Protein AF-A0A1S3M375-F1 (afdb_monomer_lite)

Sequence (146 aa):
MVLARRRTETWHHDRITEIKPTVPEVWKDIQDEANREFLKDYIKVYPNPPMAQYRPGQPINVELEGVQRRTEVELIDCSLLCVVYKDDEYKEWLYRGSLRLEHMANMKKRVEESKDKPAVTLPNAVDNVIISRAHSPSPWGSSVDC

pLDDT: mean 74.82, std 19.88, range [34.88, 95.62]

Radius of gyration: 29.61 Å; chain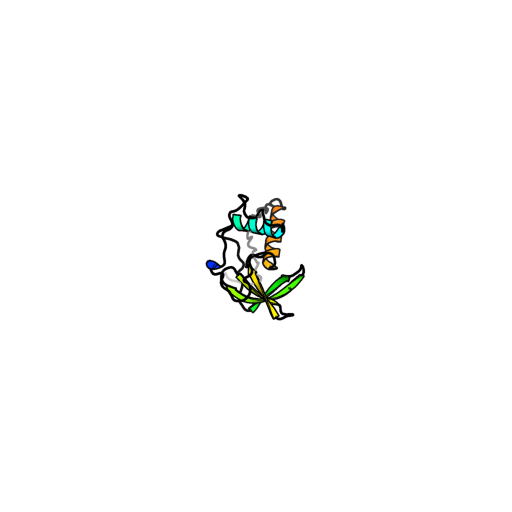s: 1; bounding box: 39×88×81 Å

Secondary structure (DSSP, 8-state):
------TT----GGG------SSSSTTTT-S-HHHHHHHHHHHHHTT--------TT-EEEEEETTEEEEEEEEEEETTEEEEEETTT--EEEEETT-TTBHHHHHHHHHHHHHHSS---PPP----------PPPPPP-------

Foldseek 3Di:
DPPWPDPDDDPDPVNDDDDDDPDPQNLVPDPDPVSSVVVVVVVVCPPDDDFDDDDFQDWWWFDDPNDTFIWTFHDDDPQWTWIAGPPPRDIIIDGRCDCRTVVNVVVVVVVVVVVPDDDPDDPDPPDDDDDDDDDDDDDDDDDDDD

Structure (mmCIF, N/CA/C/O backbone):
data_AF-A0A1S3M375-F1
#
_entry.id   AF-A0A1S3M375-F1
#
loop_
_atom_site.group_PDB
_atom_site.id
_atom_site.type_symbol
_atom_site.label_atom_id
_atom_site.label_alt_id
_atom_site.label_comp_id
_atom_site.label_asym_id
_atom_site.label_entity_id
_atom_site.label_seq_id
_atom_site.pdbx_PDB_ins_code
_atom_site.Cartn_x
_atom_site.Cartn_y
_atom_site.Cartn_z
_atom_site.occupancy
_atom_site.B_iso_or_equiv
_atom_site.auth_seq_id
_atom_site.auth_comp_id
_atom_site.auth_asym_id
_atom_site.auth_atom_id
_atom_site.pdbx_PDB_model_num
ATOM 1 N N . MET A 1 1 ? 5.268 6.786 -3.505 1.00 34.88 1 MET A N 1
ATOM 2 C CA . MET A 1 1 ? 4.510 6.926 -4.761 1.00 34.88 1 MET A CA 1
ATOM 3 C C . MET A 1 1 ? 4.261 5.550 -5.364 1.00 34.88 1 MET A C 1
ATOM 5 O O . MET A 1 1 ? 5.015 5.087 -6.208 1.00 34.88 1 MET A O 1
ATOM 9 N N . VAL A 1 2 ? 3.212 4.868 -4.904 1.00 36.72 2 VAL A N 1
ATOM 10 C CA . VAL A 1 2 ? 2.612 3.779 -5.681 1.00 36.72 2 VAL A CA 1
ATOM 11 C C . VAL A 1 2 ? 1.392 4.388 -6.342 1.00 36.72 2 VAL A C 1
ATOM 13 O O . VAL A 1 2 ? 0.654 5.094 -5.661 1.00 36.72 2 VAL A O 1
ATOM 16 N N . LEU A 1 3 ? 1.258 4.219 -7.658 1.00 42.88 3 LEU A N 1
ATOM 17 C CA . LEU A 1 3 ? 0.209 4.821 -8.481 1.00 42.88 3 LEU A CA 1
ATOM 18 C C . LEU A 1 3 ? -1.176 4.487 -7.909 1.00 42.88 3 LEU A C 1
ATOM 20 O O . LEU A 1 3 ? -1.771 3.452 -8.200 1.00 42.88 3 LEU A O 1
ATOM 24 N N . ALA A 1 4 ? -1.663 5.381 -7.055 1.00 41.16 4 ALA A N 1
ATOM 25 C CA . ALA A 1 4 ? -2.994 5.357 -6.498 1.00 41.16 4 ALA A CA 1
ATOM 26 C C . ALA A 1 4 ? -3.940 5.843 -7.591 1.00 41.16 4 ALA A C 1
ATOM 28 O O . ALA A 1 4 ? -3.826 6.970 -8.079 1.00 41.16 4 ALA A O 1
ATOM 29 N N . ARG A 1 5 ? -4.854 4.962 -7.996 1.00 48.69 5 ARG A N 1
ATOM 30 C CA . ARG A 1 5 ? -6.036 5.272 -8.799 1.00 48.69 5 ARG A CA 1
ATOM 31 C C . ARG A 1 5 ? -6.625 6.609 -8.333 1.00 48.69 5 ARG A C 1
ATOM 33 O O . ARG A 1 5 ? -7.196 6.680 -7.244 1.00 48.69 5 ARG A O 1
ATOM 40 N N . ARG A 1 6 ? -6.497 7.679 -9.132 1.00 49.69 6 ARG A N 1
ATOM 41 C CA . ARG A 1 6 ? -7.349 8.855 -8.914 1.00 49.69 6 ARG A CA 1
ATOM 42 C C . ARG A 1 6 ? -8.782 8.393 -9.146 1.00 49.69 6 ARG A C 1
ATOM 44 O O . ARG A 1 6 ? -9.048 7.667 -10.100 1.00 49.69 6 ARG A O 1
ATOM 51 N N . ARG A 1 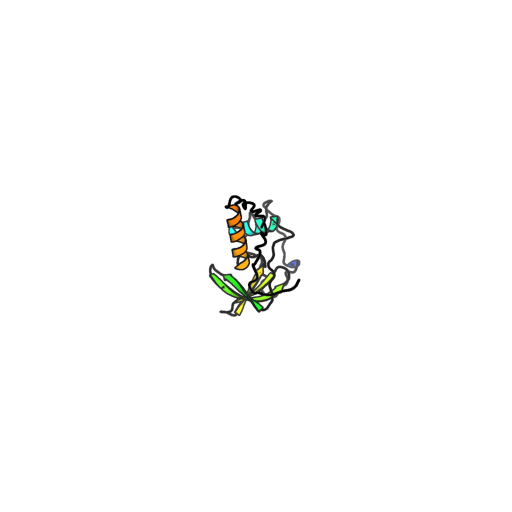7 ? -9.645 8.753 -8.192 1.00 56.16 7 ARG A N 1
ATOM 52 C CA . ARG A 1 7 ? -11.097 8.532 -8.142 1.00 56.16 7 ARG A CA 1
ATOM 53 C C . ARG A 1 7 ? -11.697 8.146 -9.508 1.00 56.16 7 ARG A C 1
ATOM 55 O O . ARG A 1 7 ? -11.614 8.900 -10.466 1.00 56.16 7 ARG A O 1
ATOM 62 N N . THR A 1 8 ? -12.326 6.973 -9.547 1.00 48.25 8 THR A N 1
ATOM 63 C CA . THR A 1 8 ? -13.299 6.511 -10.560 1.00 48.25 8 THR A CA 1
ATOM 64 C C . THR A 1 8 ? -12.852 6.140 -11.978 1.00 48.25 8 THR A C 1
ATOM 66 O O . THR A 1 8 ? -13.677 5.577 -12.686 1.00 48.25 8 THR A O 1
ATOM 69 N N . GLU A 1 9 ? -11.596 6.297 -12.396 1.00 49.91 9 GLU A N 1
ATOM 70 C CA . GLU A 1 9 ? -11.208 5.917 -13.769 1.00 49.91 9 GLU A CA 1
ATOM 71 C C . GLU A 1 9 ? -10.270 4.706 -13.786 1.00 49.91 9 GLU A C 1
ATOM 73 O O . GLU A 1 9 ? -9.235 4.670 -13.118 1.00 49.91 9 GLU A O 1
ATOM 78 N N . THR A 1 10 ? -10.653 3.672 -14.536 1.00 53.34 10 THR A N 1
ATOM 79 C CA . THR A 1 10 ? -9.709 2.659 -15.008 1.00 53.34 10 THR A CA 1
ATOM 80 C C . THR A 1 10 ? -8.692 3.357 -15.902 1.00 53.34 10 THR A C 1
ATOM 82 O O . THR A 1 10 ? -9.069 4.169 -16.747 1.00 53.34 10 THR A O 1
ATOM 85 N N . TRP A 1 11 ? -7.402 3.078 -15.724 1.00 59.12 11 TRP A N 1
ATOM 86 C CA . TRP A 1 11 ? -6.395 3.565 -16.662 1.00 59.12 11 TRP 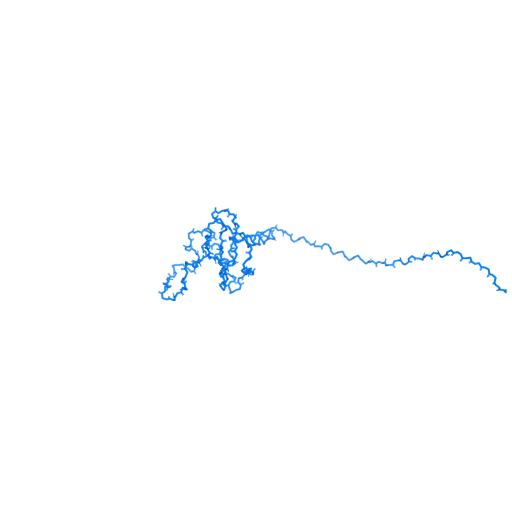A CA 1
ATOM 87 C C . TRP A 1 11 ? -6.675 2.933 -18.027 1.00 59.12 11 TRP A C 1
ATOM 89 O O . TRP A 1 11 ? -6.433 1.747 -18.231 1.00 59.12 11 TRP A O 1
ATOM 99 N N . HIS A 1 12 ? -7.245 3.711 -18.942 1.00 65.44 12 HIS A N 1
ATOM 100 C CA . HIS A 1 12 ? -7.348 3.323 -20.342 1.00 65.44 12 HIS A CA 1
ATOM 101 C C . HIS A 1 12 ? -5.955 3.428 -20.961 1.00 65.44 12 HIS A C 1
ATOM 103 O O . HIS A 1 12 ? -5.227 4.374 -20.655 1.00 65.44 12 HIS A O 1
ATOM 109 N N . HIS A 1 13 ? -5.588 2.478 -21.826 1.00 62.41 13 HIS A N 1
ATOM 110 C CA . HIS A 1 13 ? -4.301 2.500 -22.533 1.00 62.41 13 HIS A CA 1
ATOM 111 C C . HIS A 1 13 ? -4.040 3.852 -23.215 1.00 62.41 13 HIS A C 1
ATOM 113 O O . HIS A 1 13 ? -2.918 4.341 -23.185 1.00 62.41 13 HIS A O 1
ATOM 119 N N . ASP A 1 14 ? -5.097 4.511 -23.690 1.00 74.44 14 ASP A N 1
ATOM 120 C CA . ASP A 1 14 ? -5.072 5.834 -24.325 1.00 74.44 14 ASP A CA 1
ATOM 121 C C . ASP A 1 14 ? -4.555 6.967 -23.415 1.00 74.44 14 ASP A C 1
ATOM 123 O O . ASP A 1 14 ? -4.247 8.058 -23.887 1.00 74.44 14 ASP A O 1
ATOM 127 N N . ARG A 1 15 ? -4.472 6.734 -22.099 1.00 71.69 15 ARG A N 1
ATOM 128 C CA . ARG A 1 15 ? -3.974 7.693 -21.098 1.00 71.69 15 ARG A CA 1
ATOM 129 C C . ARG A 1 15 ? -2.564 7.379 -20.601 1.00 71.69 15 ARG A C 1
ATOM 131 O O . ARG A 1 15 ? -2.069 8.070 -19.712 1.00 71.69 15 ARG A O 1
ATOM 138 N N . ILE A 1 16 ? -1.931 6.338 -21.138 1.00 77.00 16 ILE A N 1
ATOM 139 C CA . ILE A 1 16 ? -0.561 5.950 -20.813 1.00 77.00 16 ILE A CA 1
ATOM 140 C C . ILE A 1 16 ? 0.317 6.362 -21.989 1.00 77.00 16 ILE A C 1
ATOM 142 O O . ILE A 1 16 ? 0.187 5.832 -23.089 1.00 77.00 16 ILE A O 1
ATOM 146 N N . THR A 1 17 ? 1.225 7.304 -21.757 1.00 78.81 17 THR A N 1
ATOM 147 C CA . THR A 1 17 ? 2.254 7.650 -22.735 1.00 78.81 17 THR A CA 1
ATOM 148 C C . THR A 1 17 ? 3.512 6.843 -22.459 1.00 78.81 17 THR A C 1
ATOM 150 O O . THR A 1 17 ? 4.009 6.791 -21.333 1.00 78.81 17 THR A O 1
ATOM 153 N N . GLU A 1 18 ? 4.037 6.200 -23.497 1.00 77.81 18 GLU A N 1
ATOM 154 C CA . GLU A 1 18 ? 5.340 5.557 -23.415 1.00 77.81 18 GLU A CA 1
ATOM 155 C C . GLU A 1 18 ? 6.425 6.632 -23.343 1.00 77.81 18 GLU A C 1
ATOM 157 O O . GLU A 1 18 ? 6.483 7.548 -24.167 1.00 77.81 18 GLU A O 1
ATOM 162 N N . ILE A 1 19 ? 7.291 6.520 -22.341 1.00 83.19 19 ILE A N 1
ATOM 163 C CA . ILE A 1 19 ? 8.469 7.366 -22.207 1.00 83.19 19 ILE A CA 1
ATOM 164 C C . ILE A 1 19 ? 9.669 6.487 -22.514 1.00 83.19 19 ILE A C 1
ATOM 166 O O . ILE A 1 19 ? 9.883 5.465 -21.861 1.00 83.19 19 ILE A O 1
ATOM 170 N N . LYS A 1 20 ? 10.470 6.894 -23.500 1.00 80.19 20 LYS A N 1
ATOM 171 C CA . LYS A 1 20 ? 11.735 6.223 -23.781 1.00 80.19 20 LYS A CA 1
ATOM 172 C C . LYS A 1 20 ? 12.675 6.449 -22.591 1.00 80.19 20 LYS A C 1
ATOM 174 O O . LYS A 1 20 ? 12.987 7.608 -22.306 1.00 80.19 20 LYS A O 1
ATOM 179 N N . PRO A 1 21 ? 13.133 5.388 -21.906 1.00 76.38 21 PRO A N 1
ATOM 180 C CA . PRO A 1 21 ? 13.984 5.551 -20.741 1.00 76.38 21 PRO A CA 1
ATOM 181 C C . PRO A 1 21 ? 15.311 6.201 -21.146 1.00 76.38 21 PRO A C 1
ATOM 183 O O . PRO A 1 21 ? 15.931 5.821 -22.143 1.00 76.38 21 PRO A O 1
ATOM 186 N N . THR A 1 22 ? 15.735 7.199 -20.378 1.00 77.62 22 THR A N 1
ATOM 187 C CA . THR A 1 22 ? 17.028 7.884 -20.537 1.00 77.62 22 THR A CA 1
ATOM 188 C C . THR A 1 22 ? 18.164 7.094 -19.889 1.00 77.62 22 THR A C 1
ATOM 190 O O . THR A 1 22 ? 19.318 7.225 -20.296 1.00 77.62 22 THR A O 1
ATOM 193 N N . VAL A 1 23 ? 17.836 6.243 -18.913 1.00 81.50 23 VAL A N 1
ATOM 194 C CA . VAL A 1 23 ? 18.757 5.362 -18.187 1.00 81.50 23 VAL A CA 1
ATOM 195 C C . VAL A 1 23 ? 18.287 3.900 -18.244 1.00 81.50 23 VAL A C 1
ATOM 197 O O . VAL A 1 23 ? 17.085 3.648 -18.298 1.00 81.50 23 VAL A O 1
ATOM 200 N N . PRO A 1 24 ? 19.197 2.907 -18.191 1.00 80.75 24 PRO A N 1
ATOM 201 C CA . PRO A 1 24 ? 18.817 1.489 -18.254 1.00 80.75 24 PRO A CA 1
ATOM 202 C C . PRO A 1 24 ? 17.928 1.035 -17.088 1.00 80.75 24 PRO A C 1
ATOM 204 O O . PRO A 1 24 ? 17.079 0.161 -17.239 1.00 80.75 24 PRO A O 1
ATOM 207 N N . GLU A 1 25 ? 18.133 1.622 -15.908 1.00 85.81 25 GLU A N 1
ATOM 208 C CA . GLU A 1 25 ? 17.386 1.302 -14.694 1.00 85.81 25 GLU A CA 1
ATOM 209 C C . GLU A 1 25 ? 16.327 2.377 -14.448 1.00 85.81 25 GLU A C 1
ATOM 211 O O . GLU A 1 25 ? 16.613 3.407 -13.843 1.00 85.81 25 GLU A O 1
ATOM 216 N N . VAL A 1 26 ? 15.096 2.117 -14.891 1.00 85.94 26 VAL A N 1
ATOM 217 C CA . VAL A 1 26 ? 13.972 3.079 -14.889 1.00 85.94 26 VAL A CA 1
ATOM 218 C C . VAL A 1 26 ? 13.657 3.713 -13.528 1.00 85.94 26 VAL A C 1
ATOM 220 O O . VAL A 1 26 ? 13.084 4.794 -13.463 1.00 85.94 26 VAL A O 1
ATOM 223 N N . TRP A 1 27 ? 14.025 3.063 -12.422 1.00 85.56 27 TRP A N 1
ATOM 224 C CA . TRP A 1 27 ? 13.812 3.595 -11.076 1.00 85.56 27 TRP A CA 1
ATOM 225 C C . TRP A 1 27 ? 14.815 4.697 -10.698 1.00 85.56 27 TRP A C 1
ATOM 227 O O . TRP A 1 27 ? 14.551 5.439 -9.757 1.00 85.56 27 TRP A O 1
ATOM 237 N N . LYS A 1 28 ? 15.958 4.835 -11.392 1.00 87.12 28 LYS A N 1
ATOM 238 C CA . LYS A 1 28 ? 17.009 5.819 -11.052 1.00 87.12 28 LYS A CA 1
ATOM 239 C C . LYS A 1 28 ? 16.559 7.268 -11.200 1.00 87.12 28 LYS A C 1
ATOM 241 O O . LYS A 1 28 ? 17.032 8.112 -10.444 1.00 87.12 28 LYS A O 1
ATOM 246 N N . ASP A 1 29 ? 15.635 7.528 -12.118 1.00 85.88 29 ASP A N 1
ATOM 247 C CA . ASP A 1 29 ? 15.129 8.873 -12.415 1.00 85.88 29 ASP A CA 1
ATOM 248 C C . ASP A 1 29 ? 14.129 9.388 -11.363 1.00 85.88 29 ASP A C 1
ATOM 250 O O . ASP A 1 29 ? 13.639 10.515 -11.442 1.00 85.88 29 ASP A O 1
ATOM 254 N N . ILE A 1 30 ? 13.813 8.574 -10.354 1.00 87.56 30 ILE A N 1
ATOM 255 C CA . ILE A 1 30 ? 12.903 8.934 -9.269 1.00 87.56 30 ILE A CA 1
ATOM 256 C C . ILE A 1 30 ? 13.657 9.771 -8.235 1.00 87.56 30 ILE A C 1
ATOM 258 O O . ILE A 1 30 ? 14.647 9.321 -7.661 1.00 87.56 30 ILE A O 1
ATOM 262 N N . GLN A 1 31 ? 13.158 10.985 -7.988 1.00 87.38 31 GLN A N 1
ATOM 263 C CA . GLN A 1 31 ? 13.770 11.947 -7.064 1.00 87.38 31 GLN A CA 1
ATOM 264 C C . GLN A 1 31 ? 13.686 11.511 -5.595 1.00 87.38 31 GLN A C 1
ATOM 266 O O . GLN A 1 31 ? 14.602 11.761 -4.820 1.00 87.38 31 GLN A O 1
ATOM 271 N N . ASP A 1 32 ? 12.578 10.876 -5.213 1.00 86.56 32 ASP A N 1
ATOM 272 C CA . ASP A 1 32 ? 12.348 10.401 -3.849 1.00 86.56 32 ASP A CA 1
ATOM 273 C C . ASP A 1 32 ? 13.077 9.068 -3.621 1.00 86.56 32 ASP A C 1
ATOM 275 O O . ASP A 1 32 ? 12.733 8.049 -4.229 1.00 86.56 32 ASP A O 1
ATOM 279 N N . GLU A 1 33 ? 14.063 9.084 -2.722 1.00 87.62 33 GLU A N 1
ATOM 280 C CA . GLU A 1 33 ? 14.884 7.922 -2.373 1.00 87.62 33 GLU A CA 1
ATOM 281 C C . GLU A 1 33 ? 14.051 6.737 -1.877 1.00 87.62 33 GLU A C 1
ATOM 283 O O . GLU A 1 33 ? 14.243 5.612 -2.334 1.00 87.62 33 GLU A O 1
ATOM 288 N N . ALA A 1 34 ? 13.080 6.975 -0.992 1.00 83.12 34 ALA A N 1
ATOM 289 C CA . ALA A 1 34 ? 12.279 5.901 -0.415 1.00 83.12 34 ALA A CA 1
ATOM 290 C C . ALA A 1 34 ? 11.451 5.197 -1.501 1.00 83.12 34 ALA A C 1
ATOM 292 O O . ALA A 1 34 ? 11.329 3.969 -1.523 1.00 83.12 34 ALA A O 1
ATOM 293 N N . ASN A 1 35 ? 10.923 5.971 -2.452 1.00 85.44 35 ASN A N 1
ATOM 294 C CA . ASN A 1 35 ? 10.197 5.428 -3.599 1.00 85.44 35 ASN A CA 1
ATOM 295 C C . ASN A 1 35 ? 11.116 4.699 -4.574 1.00 85.44 35 ASN A C 1
ATOM 297 O O . ASN A 1 35 ? 10.727 3.674 -5.141 1.00 85.44 35 ASN A O 1
ATOM 301 N N . ARG A 1 36 ? 12.326 5.223 -4.765 1.00 90.06 36 ARG A N 1
ATOM 302 C CA . ARG A 1 36 ? 13.344 4.631 -5.620 1.00 90.06 36 ARG A CA 1
ATOM 303 C C . ARG A 1 36 ? 13.780 3.263 -5.110 1.00 90.06 36 ARG A C 1
ATOM 305 O O . ARG A 1 36 ? 13.764 2.297 -5.872 1.00 90.06 36 ARG A O 1
ATOM 312 N N . GLU A 1 37 ? 14.118 3.164 -3.828 1.00 89.12 37 GLU A N 1
ATOM 313 C CA . GLU A 1 37 ? 14.478 1.901 -3.181 1.00 89.12 37 GLU A CA 1
ATOM 314 C C . GLU A 1 37 ? 13.321 0.904 -3.218 1.00 89.12 37 GLU A C 1
ATOM 316 O O . GLU A 1 37 ? 13.509 -0.254 -3.599 1.00 89.12 37 GLU A O 1
ATOM 321 N N . PHE A 1 38 ? 12.104 1.365 -2.914 1.00 86.94 38 PHE A N 1
ATOM 322 C CA . PHE A 1 38 ? 10.908 0.532 -2.985 1.00 86.94 38 PHE A CA 1
ATOM 323 C C . PHE A 1 38 ? 10.699 -0.063 -4.384 1.00 86.94 38 PHE A C 1
ATOM 325 O O . PHE A 1 38 ? 10.486 -1.269 -4.514 1.00 86.94 38 PHE A O 1
ATOM 332 N N . LEU A 1 39 ? 10.783 0.751 -5.441 1.00 89.75 39 LEU A N 1
ATOM 333 C CA . LEU A 1 39 ? 10.596 0.279 -6.816 1.00 89.75 39 LEU A CA 1
ATOM 334 C C . LEU A 1 39 ? 11.732 -0.629 -7.281 1.00 89.75 39 LEU A C 1
ATOM 336 O O . LEU A 1 39 ? 11.479 -1.623 -7.962 1.00 89.75 39 LEU A O 1
ATOM 340 N N . LYS A 1 40 ? 12.969 -0.332 -6.878 1.00 90.69 40 LYS A N 1
ATOM 341 C CA . LYS A 1 40 ? 14.124 -1.191 -7.141 1.00 90.69 40 LYS A CA 1
ATOM 342 C C . LYS A 1 40 ? 13.919 -2.588 -6.560 1.00 90.69 40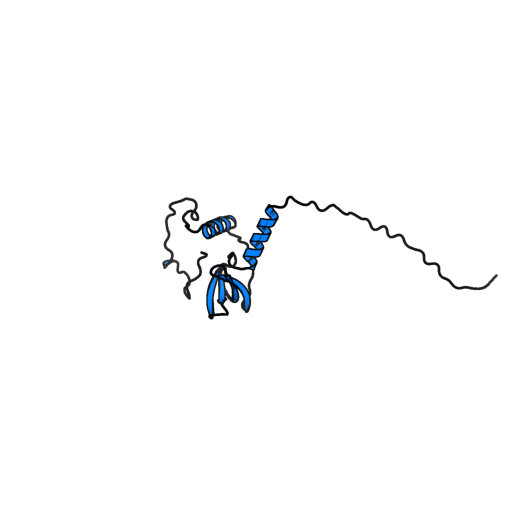 LYS A C 1
ATOM 344 O O . LYS A 1 40 ? 14.182 -3.571 -7.247 1.00 90.69 40 LYS A O 1
ATOM 349 N N . ASP A 1 41 ? 13.447 -2.691 -5.321 1.00 88.44 41 ASP A N 1
ATOM 350 C CA . ASP A 1 41 ? 13.184 -3.984 -4.685 1.00 88.44 41 ASP A CA 1
ATOM 351 C C . ASP A 1 41 ? 11.945 -4.674 -5.257 1.00 88.44 41 ASP A C 1
ATOM 353 O O . ASP A 1 41 ? 11.970 -5.884 -5.481 1.00 88.44 41 ASP A O 1
ATOM 357 N N . TYR A 1 42 ? 10.903 -3.909 -5.587 1.00 87.94 42 TYR A N 1
ATOM 358 C CA . TYR A 1 42 ? 9.707 -4.420 -6.250 1.00 87.94 42 TYR A CA 1
ATOM 359 C C . TYR A 1 42 ? 10.026 -5.090 -7.597 1.00 87.94 42 TYR A C 1
ATOM 361 O O . TYR A 1 42 ? 9.566 -6.202 -7.853 1.00 87.94 42 TYR A O 1
ATOM 369 N N . ILE A 1 43 ? 10.851 -4.457 -8.440 1.00 89.75 43 ILE A N 1
ATOM 370 C CA . ILE A 1 43 ? 11.228 -5.000 -9.756 1.00 89.75 43 ILE A CA 1
ATOM 371 C C . ILE A 1 43 ? 12.011 -6.316 -9.618 1.00 89.75 43 ILE A C 1
ATOM 373 O O . ILE A 1 43 ? 11.805 -7.223 -10.418 1.00 89.75 43 ILE A O 1
ATOM 377 N N . LYS A 1 44 ? 12.862 -6.464 -8.592 1.00 88.94 44 LYS A N 1
ATOM 378 C CA . LYS A 1 44 ? 13.654 -7.693 -8.376 1.00 88.94 44 LYS A CA 1
ATOM 379 C C . LYS A 1 44 ? 12.803 -8.918 -8.041 1.00 88.94 44 LYS A C 1
ATOM 381 O O . LYS A 1 44 ? 13.205 -10.030 -8.365 1.00 88.94 44 LYS A O 1
ATOM 386 N N . VAL A 1 45 ? 11.684 -8.727 -7.341 1.00 86.69 45 VAL A N 1
ATOM 387 C CA . VAL A 1 45 ? 10.805 -9.826 -6.891 1.00 86.69 45 VAL A CA 1
ATOM 388 C C . VAL A 1 45 ? 9.647 -10.095 -7.852 1.00 86.69 45 VAL A C 1
ATOM 390 O O . VAL A 1 45 ? 8.903 -11.061 -7.679 1.00 86.69 45 VAL A O 1
ATOM 393 N N . TYR A 1 46 ? 9.477 -9.250 -8.869 1.00 85.56 46 TYR A N 1
ATOM 394 C CA . TYR A 1 46 ? 8.487 -9.454 -9.917 1.00 85.56 46 TYR A CA 1
ATOM 395 C C . TYR A 1 46 ? 8.784 -10.762 -10.680 1.00 85.56 46 TYR A C 1
ATOM 397 O O . TYR A 1 46 ? 9.947 -11.024 -10.992 1.00 85.56 46 TYR A O 1
ATOM 405 N N . PRO A 1 47 ? 7.777 -11.606 -10.988 1.00 85.31 47 PRO A N 1
ATOM 406 C CA . PRO A 1 47 ? 6.329 -11.352 -10.954 1.00 85.31 47 PRO A CA 1
ATOM 407 C C . PRO A 1 47 ? 5.607 -11.669 -9.634 1.00 85.31 47 PRO A C 1
ATOM 409 O O . PRO A 1 47 ? 4.394 -11.488 -9.565 1.00 85.31 47 PRO A O 1
ATOM 412 N N . ASN A 1 48 ? 6.311 -12.113 -8.588 1.00 84.00 48 ASN A N 1
ATOM 413 C CA . ASN A 1 48 ? 5.698 -12.673 -7.377 1.00 84.00 48 ASN A CA 1
ATOM 414 C C . ASN A 1 48 ? 6.007 -11.843 -6.115 1.00 84.00 48 ASN A C 1
ATOM 416 O O . ASN A 1 48 ? 6.691 -12.330 -5.210 1.00 84.00 48 ASN A O 1
ATOM 420 N N . PRO A 1 49 ? 5.518 -10.592 -6.011 1.00 81.81 49 PRO A N 1
ATOM 421 C CA . PRO A 1 49 ? 5.738 -9.787 -4.821 1.00 81.81 49 PRO A CA 1
ATOM 422 C C . PRO A 1 49 ? 4.961 -10.358 -3.619 1.00 81.81 49 PRO A C 1
ATOM 424 O O . PRO A 1 49 ? 3.812 -10.787 -3.772 1.00 81.81 49 PRO A O 1
ATOM 427 N N . PRO A 1 50 ? 5.532 -10.317 -2.402 1.00 74.62 50 PRO A N 1
ATOM 428 C CA . PRO A 1 50 ? 4.804 -10.680 -1.194 1.00 74.62 50 PRO A CA 1
ATOM 429 C C . PRO A 1 50 ? 3.657 -9.684 -0.974 1.00 74.62 50 PRO A C 1
ATOM 431 O O . PRO A 1 50 ? 3.879 -8.489 -0.778 1.00 74.62 50 PRO A O 1
ATOM 434 N N . MET A 1 51 ? 2.417 -10.172 -1.026 1.00 76.81 51 MET A N 1
ATOM 435 C CA . MET A 1 51 ? 1.214 -9.369 -0.798 1.00 76.81 51 MET A CA 1
ATOM 436 C C . MET A 1 51 ? 0.455 -9.895 0.416 1.00 76.81 51 MET A C 1
ATOM 438 O O . MET A 1 51 ? 0.146 -11.084 0.499 1.00 76.81 51 MET A O 1
ATOM 442 N N . ALA A 1 52 ? 0.113 -8.996 1.338 1.00 81.00 52 ALA A N 1
ATOM 443 C CA . ALA A 1 52 ? -0.796 -9.312 2.429 1.00 81.00 52 ALA A CA 1
ATOM 444 C C . ALA A 1 52 ? -2.239 -9.439 1.911 1.00 81.00 52 ALA A C 1
ATOM 446 O O . ALA A 1 52 ? -2.665 -8.724 0.997 1.00 81.00 52 ALA A O 1
ATOM 447 N N . GLN A 1 53 ? -2.993 -10.366 2.502 1.00 86.62 53 GLN A N 1
ATOM 448 C CA . GLN A 1 53 ? -4.418 -10.524 2.229 1.00 86.62 53 GLN A CA 1
ATOM 449 C C . GLN A 1 53 ? -5.225 -9.616 3.155 1.00 86.62 53 GLN A C 1
ATOM 451 O O . GLN A 1 53 ? -4.995 -9.589 4.363 1.00 86.62 53 GLN A O 1
ATOM 456 N N . TYR A 1 54 ? -6.190 -8.907 2.577 1.00 91.06 54 TYR A N 1
ATOM 457 C CA . TYR A 1 54 ? -7.100 -8.012 3.288 1.00 91.06 54 TYR A CA 1
ATOM 458 C C . TYR A 1 54 ? -8.548 -8.421 3.023 1.00 91.06 54 TYR A C 1
ATOM 460 O O . TYR A 1 54 ? -8.830 -9.137 2.058 1.00 91.06 54 TYR A O 1
ATOM 468 N N . ARG A 1 55 ? -9.472 -7.958 3.868 1.00 93.56 55 ARG A N 1
ATOM 469 C CA . ARG A 1 55 ? -10.921 -8.137 3.692 1.00 93.56 55 ARG A CA 1
ATOM 470 C C . ARG A 1 55 ? -11.642 -6.789 3.817 1.00 93.56 55 ARG A C 1
ATOM 472 O O . ARG A 1 55 ? -11.237 -5.999 4.666 1.00 93.56 55 ARG A O 1
ATOM 479 N N . PRO A 1 56 ? -12.702 -6.517 3.032 1.00 94.94 56 PRO A N 1
ATOM 480 C CA . PRO A 1 56 ? -13.579 -5.372 3.280 1.00 94.94 56 PRO A CA 1
ATOM 481 C C . PRO A 1 56 ? -14.110 -5.372 4.721 1.00 94.94 56 PRO A C 1
ATOM 483 O O . PRO A 1 56 ? -14.396 -6.435 5.273 1.00 94.94 56 PRO A O 1
ATOM 486 N N . GLY A 1 57 ? -14.195 -4.197 5.337 1.00 94.00 57 GLY A N 1
ATOM 487 C CA . GLY A 1 57 ? -14.540 -4.000 6.747 1.00 94.00 57 GLY A CA 1
ATOM 488 C C . GLY A 1 57 ? -13.390 -4.246 7.733 1.00 94.00 57 GLY A C 1
ATOM 489 O O . GLY A 1 57 ? -13.546 -4.039 8.936 1.00 94.00 57 GLY A O 1
ATOM 490 N N . GLN A 1 58 ? -12.216 -4.696 7.273 1.00 94.50 58 GLN A N 1
ATOM 491 C CA . GLN A 1 58 ? -11.076 -4.928 8.158 1.00 94.50 58 GLN A CA 1
ATOM 492 C C . GLN A 1 58 ? -10.489 -3.590 8.644 1.00 94.50 58 GLN A C 1
ATOM 494 O O . GLN A 1 58 ? -10.108 -2.761 7.811 1.00 94.50 58 GLN A O 1
ATOM 499 N N . PRO A 1 59 ? -10.342 -3.376 9.967 1.00 94.38 59 PRO A N 1
ATOM 500 C CA . PRO A 1 59 ? -9.649 -2.207 10.487 1.00 94.38 59 PRO A CA 1
ATOM 501 C C . PRO A 1 59 ? -8.143 -2.360 10.268 1.00 94.38 59 PRO A C 1
ATOM 503 O O . PRO A 1 59 ? -7.556 -3.383 10.632 1.00 94.38 59 PRO A O 1
ATOM 506 N N . ILE A 1 60 ? -7.514 -1.338 9.697 1.00 94.38 60 ILE A N 1
ATOM 507 C CA . ILE A 1 60 ? -6.068 -1.303 9.463 1.00 94.38 60 ILE A CA 1
ATOM 508 C C . ILE A 1 60 ? -5.5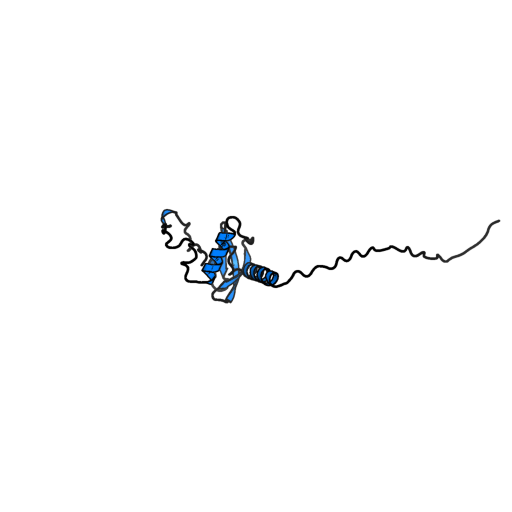10 0.086 9.774 1.00 94.38 60 ILE A C 1
ATOM 510 O O . ILE A 1 60 ? -6.201 1.095 9.619 1.00 94.38 60 ILE A O 1
ATOM 514 N N . ASN A 1 61 ? -4.247 0.143 10.190 1.00 94.00 61 ASN A N 1
ATOM 515 C CA . ASN A 1 61 ? -3.535 1.404 10.350 1.00 94.00 61 ASN A CA 1
ATOM 516 C C . ASN A 1 61 ? -2.704 1.696 9.100 1.00 94.00 61 ASN A C 1
ATOM 518 O O . ASN A 1 61 ? -2.010 0.818 8.569 1.00 94.00 61 ASN A O 1
ATOM 522 N N . VAL A 1 62 ? -2.822 2.933 8.631 1.00 93.19 62 VAL A N 1
ATOM 523 C CA . VAL A 1 62 ? -2.145 3.438 7.440 1.00 93.19 62 VAL A CA 1
ATOM 524 C C . VAL A 1 62 ? -1.379 4.695 7.815 1.00 93.19 62 VAL A C 1
ATOM 526 O O . VAL A 1 62 ? -1.932 5.621 8.406 1.00 93.19 62 VAL A O 1
ATOM 529 N N . GLU A 1 63 ? -0.115 4.744 7.421 1.00 92.31 63 GLU A N 1
ATOM 530 C CA . GLU A 1 63 ? 0.721 5.931 7.517 1.00 92.31 63 GLU A CA 1
ATOM 531 C C . GLU A 1 63 ? 0.238 7.012 6.541 1.00 92.31 63 GLU A C 1
ATOM 533 O O . GLU A 1 63 ? 0.097 6.775 5.336 1.00 92.31 63 GLU A O 1
ATOM 538 N N . LEU A 1 64 ? -0.036 8.200 7.067 1.00 89.12 64 LEU A N 1
ATOM 539 C CA . LEU A 1 64 ? -0.344 9.407 6.313 1.00 89.12 64 LEU A CA 1
ATOM 540 C C . LEU A 1 64 ? 0.431 10.565 6.951 1.00 89.12 64 LEU A C 1
ATOM 542 O O . LEU A 1 64 ? 0.254 10.836 8.138 1.00 89.12 64 LEU A O 1
ATOM 546 N N . GLU A 1 65 ? 1.295 11.218 6.170 1.00 86.25 65 GLU A N 1
ATOM 547 C CA . GLU A 1 65 ? 2.126 12.352 6.615 1.00 86.25 65 GLU A CA 1
ATOM 548 C C . GLU A 1 65 ? 2.982 12.039 7.862 1.00 86.25 65 GLU A C 1
ATOM 550 O O . GLU A 1 65 ? 3.137 12.854 8.768 1.00 86.25 65 GLU A O 1
ATOM 555 N N . GLY A 1 66 ? 3.529 10.826 7.934 1.00 86.38 66 GLY A N 1
ATOM 556 C CA . GLY A 1 66 ? 4.353 10.340 9.040 1.00 86.38 66 GLY A CA 1
ATOM 557 C C . GLY A 1 66 ? 3.566 9.821 10.245 1.00 86.38 66 GLY A C 1
ATOM 558 O O . GLY A 1 66 ? 4.169 9.300 11.183 1.00 86.38 66 GLY A O 1
ATOM 559 N N . VAL A 1 67 ? 2.232 9.918 10.241 1.00 89.69 67 VAL A N 1
ATOM 560 C CA . VAL A 1 67 ? 1.377 9.509 11.364 1.00 89.69 67 VAL A CA 1
ATOM 561 C C . VAL A 1 67 ? 0.546 8.285 10.992 1.00 89.69 67 VAL A C 1
ATOM 563 O O . VAL A 1 67 ? -0.084 8.233 9.939 1.00 89.69 67 VAL A O 1
ATOM 566 N N . GLN A 1 68 ? 0.501 7.292 11.882 1.00 91.50 68 GLN A N 1
ATOM 567 C CA . GLN A 1 68 ? -0.395 6.144 11.736 1.00 91.50 68 GLN A CA 1
ATOM 568 C C . GLN A 1 68 ? -1.837 6.573 12.019 1.00 91.50 68 GLN A C 1
ATOM 570 O O . GLN A 1 68 ? -2.168 6.982 13.132 1.00 91.50 68 GLN A O 1
ATOM 575 N N . ARG A 1 69 ? -2.701 6.470 11.012 1.00 92.75 69 ARG A N 1
ATOM 576 C CA . ARG A 1 69 ? -4.130 6.776 11.109 1.00 92.75 69 ARG A CA 1
ATOM 577 C C . ARG A 1 69 ? -4.947 5.496 11.081 1.00 92.75 69 ARG A C 1
ATOM 579 O O . ARG A 1 69 ? -4.645 4.568 10.330 1.00 92.75 69 ARG A O 1
ATOM 586 N N . ARG A 1 70 ? -6.013 5.463 11.882 1.00 93.31 70 ARG A N 1
ATOM 587 C CA . ARG A 1 70 ? -6.947 4.338 11.911 1.00 93.31 70 ARG A CA 1
ATOM 588 C C . ARG A 1 70 ? -7.879 4.423 10.708 1.00 93.31 70 ARG A C 1
ATOM 590 O O . ARG A 1 70 ? -8.633 5.382 10.558 1.00 93.31 70 ARG A O 1
ATOM 597 N N . THR A 1 71 ? -7.849 3.392 9.880 1.00 95.00 71 THR A N 1
ATOM 598 C CA . THR A 1 71 ? -8.639 3.304 8.651 1.00 95.00 71 THR A CA 1
ATOM 599 C C . THR A 1 71 ? -9.397 1.982 8.587 1.00 95.00 71 THR A C 1
ATOM 601 O O . THR A 1 71 ? -9.221 1.091 9.427 1.00 95.00 71 THR A O 1
ATOM 604 N N . GLU A 1 72 ? -10.276 1.864 7.604 1.00 95.62 72 GLU A N 1
ATOM 605 C CA . GLU A 1 72 ? -11.013 0.642 7.308 1.00 95.62 72 GLU A CA 1
ATOM 606 C C . GLU A 1 72 ? -10.915 0.318 5.822 1.00 95.62 72 GLU A C 1
ATOM 608 O O . GLU A 1 72 ? -10.940 1.214 4.977 1.00 95.62 72 GLU A O 1
ATOM 613 N N . VAL A 1 73 ? -10.776 -0.965 5.500 1.00 95.00 73 VAL A N 1
ATOM 614 C CA . VAL A 1 73 ? -10.756 -1.425 4.111 1.00 95.00 73 VAL A CA 1
ATOM 615 C C . VAL A 1 73 ? -12.166 -1.368 3.538 1.00 95.00 73 VAL A C 1
ATOM 617 O O . VAL A 1 73 ? -13.052 -2.060 4.024 1.00 95.00 73 VAL A O 1
ATOM 620 N N . GLU A 1 74 ? -12.368 -0.614 2.464 1.00 94.19 74 GLU A N 1
ATOM 621 C CA . GLU A 1 74 ? -13.665 -0.543 1.784 1.00 94.19 74 GLU A CA 1
ATOM 622 C C . GLU A 1 74 ? -13.733 -1.496 0.592 1.00 94.19 74 GLU A C 1
ATOM 624 O O . GLU A 1 74 ? -14.658 -2.296 0.481 1.00 94.19 74 GLU A O 1
ATOM 629 N N . LEU A 1 75 ? -12.736 -1.437 -0.296 1.00 93.19 75 LEU A N 1
ATOM 630 C CA . LEU A 1 75 ? -12.702 -2.218 -1.533 1.00 93.19 75 LEU A CA 1
ATOM 631 C C . LEU A 1 75 ? -11.310 -2.784 -1.785 1.00 93.19 75 LEU A C 1
ATOM 633 O O . LEU A 1 75 ? -10.297 -2.210 -1.389 1.00 93.19 75 LEU A O 1
ATOM 637 N N . ILE A 1 76 ? -11.265 -3.910 -2.486 1.00 92.06 76 ILE A N 1
ATOM 638 C CA . ILE A 1 76 ? -10.028 -4.552 -2.925 1.00 92.06 76 ILE A CA 1
ATOM 639 C C . ILE A 1 76 ? -10.155 -4.778 -4.425 1.00 92.06 76 ILE A C 1
ATOM 641 O O . ILE A 1 76 ? -11.115 -5.402 -4.870 1.00 92.06 76 ILE A O 1
ATOM 645 N N . ASP A 1 77 ? -9.188 -4.277 -5.188 1.00 89.94 77 ASP A N 1
ATOM 646 C CA . ASP A 1 77 ? -9.148 -4.416 -6.642 1.00 89.94 77 ASP A CA 1
ATOM 647 C C . ASP A 1 77 ? -7.765 -4.905 -7.068 1.00 89.94 77 ASP A C 1
ATOM 649 O O . ASP A 1 77 ? -6.794 -4.146 -7.072 1.00 89.94 77 ASP A O 1
ATOM 653 N N . CYS A 1 78 ? -7.667 -6.196 -7.393 1.00 88.19 78 CYS A N 1
ATOM 654 C CA . CYS A 1 78 ? -6.413 -6.860 -7.741 1.00 88.19 78 CYS A CA 1
ATOM 655 C C . CYS A 1 78 ? -5.309 -6.552 -6.716 1.00 88.19 78 CYS A C 1
ATOM 657 O O . CYS A 1 78 ? -5.392 -7.012 -5.584 1.00 88.19 78 CYS A O 1
ATOM 659 N N . SER A 1 79 ? -4.276 -5.794 -7.091 1.00 87.75 79 SER A N 1
ATOM 660 C CA . SER A 1 79 ? -3.148 -5.410 -6.233 1.00 87.75 79 SER A CA 1
ATOM 661 C C . SER A 1 79 ? -3.392 -4.154 -5.383 1.00 87.75 79 SER A C 1
ATOM 663 O O . SER A 1 79 ? -2.533 -3.799 -4.569 1.00 87.75 79 SER A O 1
ATOM 665 N N . LEU A 1 80 ? -4.538 -3.496 -5.550 1.00 90.31 80 LEU A N 1
ATOM 666 C CA . LEU A 1 80 ? -4.908 -2.252 -4.891 1.00 90.31 80 LEU A CA 1
ATOM 667 C C . LEU A 1 80 ? -5.947 -2.468 -3.783 1.00 90.31 80 LEU A C 1
ATOM 669 O O . LEU A 1 80 ? -6.749 -3.402 -3.794 1.00 90.31 80 LEU A O 1
ATOM 673 N N . LEU A 1 81 ? -5.920 -1.554 -2.823 1.00 91.88 81 LEU A N 1
ATOM 674 C CA . LEU A 1 81 ? -6.725 -1.517 -1.614 1.00 91.88 81 LEU A CA 1
ATOM 675 C C . LEU A 1 81 ? -7.308 -0.111 -1.463 1.00 91.88 81 LEU A C 1
ATOM 677 O O . LEU A 1 81 ? -6.545 0.844 -1.387 1.00 91.88 81 LEU A O 1
ATOM 681 N N . CYS A 1 82 ? -8.626 0.030 -1.406 1.00 93.25 82 CYS A N 1
ATOM 682 C CA . CYS A 1 82 ? -9.275 1.290 -1.055 1.00 93.25 82 CYS A CA 1
ATOM 683 C C . CYS A 1 82 ? -9.476 1.337 0.455 1.00 93.25 82 CYS A C 1
ATOM 685 O O . CYS A 1 82 ? -10.132 0.456 1.017 1.00 93.25 82 CYS A O 1
ATOM 687 N N . VAL A 1 83 ? -8.921 2.358 1.098 1.00 93.25 83 VAL A N 1
ATOM 688 C CA . VAL A 1 83 ? -9.044 2.593 2.537 1.00 93.25 83 VAL A CA 1
ATOM 689 C C . VAL A 1 83 ? -9.849 3.855 2.797 1.00 93.25 83 VAL A C 1
ATOM 691 O O . VAL A 1 83 ? -9.767 4.814 2.028 1.00 93.25 83 VAL A O 1
ATOM 694 N N . VAL A 1 84 ? -10.606 3.850 3.891 1.00 94.31 84 VAL A N 1
ATOM 695 C CA . VAL A 1 84 ? -11.392 4.994 4.359 1.00 94.31 84 VAL A CA 1
ATOM 696 C C . VAL A 1 84 ? -10.854 5.441 5.708 1.00 94.31 84 VAL A C 1
ATOM 698 O O . VAL A 1 84 ? -10.723 4.637 6.635 1.00 94.31 84 VAL A O 1
ATOM 701 N N . TYR A 1 85 ? -10.538 6.725 5.815 1.00 91.75 85 TYR A N 1
ATOM 702 C CA . TYR A 1 85 ? -10.101 7.360 7.050 1.00 91.75 85 TYR A CA 1
ATOM 703 C C . TYR A 1 85 ? -11.322 7.699 7.900 1.00 91.75 85 TYR A C 1
ATOM 705 O O . TYR A 1 85 ? -12.250 8.344 7.419 1.00 91.75 85 TYR A O 1
ATOM 713 N N . LYS A 1 86 ? -11.328 7.255 9.163 1.00 86.19 86 LYS A N 1
ATOM 714 C CA . LYS A 1 86 ? -12.498 7.413 10.045 1.00 86.19 86 LYS A CA 1
ATOM 715 C C . LYS A 1 86 ? -12.747 8.858 10.479 1.00 86.19 86 LYS A C 1
ATOM 717 O O . LYS A 1 86 ? -13.873 9.168 10.843 1.00 86.19 86 LYS A O 1
ATOM 722 N N . ASP A 1 87 ? -11.716 9.699 10.434 1.00 84.88 87 ASP A N 1
ATOM 723 C CA . ASP A 1 87 ? -11.791 11.092 10.883 1.00 84.88 87 ASP A CA 1
ATOM 724 C C . ASP A 1 87 ? -12.567 11.967 9.876 1.00 84.88 87 ASP A C 1
ATOM 726 O O . ASP A 1 87 ? -13.467 12.701 10.272 1.00 84.88 87 ASP A O 1
ATOM 730 N N . ASP A 1 88 ? -12.274 11.827 8.576 1.00 84.88 88 ASP A N 1
ATOM 731 C CA . ASP A 1 88 ? -12.743 12.758 7.530 1.00 84.88 88 ASP A CA 1
ATOM 732 C C . ASP A 1 88 ? -13.511 12.074 6.378 1.00 84.88 88 ASP A C 1
ATOM 734 O O . ASP A 1 88 ? -13.736 12.682 5.332 1.00 84.88 88 ASP A O 1
ATOM 738 N N . GLU A 1 89 ? -13.825 10.775 6.502 1.00 85.31 89 GLU A N 1
ATOM 739 C CA . GLU A 1 89 ? -14.360 9.910 5.425 1.00 85.31 89 GLU A CA 1
ATOM 740 C C . GLU A 1 89 ? -13.544 9.951 4.116 1.00 85.31 89 GLU A C 1
ATOM 742 O O . GLU A 1 89 ? -13.998 9.557 3.034 1.00 85.31 89 GLU A O 1
ATOM 747 N N . TYR A 1 90 ? -12.300 10.420 4.205 1.00 88.75 90 TYR A N 1
ATOM 748 C CA . TYR A 1 90 ? -11.388 10.504 3.080 1.00 88.75 90 TYR A CA 1
ATOM 749 C C . TYR A 1 90 ? -11.064 9.098 2.572 1.00 88.75 90 TYR A C 1
ATOM 751 O O . TYR A 1 90 ? -10.882 8.168 3.358 1.00 88.75 90 TYR A O 1
ATOM 759 N N . LYS A 1 91 ? -10.989 8.940 1.248 1.00 91.25 91 LYS A N 1
ATOM 760 C CA . LYS A 1 91 ? -10.737 7.654 0.592 1.00 91.25 91 LYS A CA 1
ATOM 761 C C . LYS A 1 91 ? -9.446 7.702 -0.196 1.00 91.25 91 LYS A C 1
ATOM 763 O O . LYS A 1 91 ? -9.273 8.587 -1.036 1.00 91.25 91 LYS A O 1
ATOM 768 N N . GLU A 1 92 ? -8.592 6.711 0.014 1.00 91.12 92 GLU A N 1
ATOM 769 C CA . GLU A 1 92 ? -7.324 6.577 -0.698 1.00 91.12 92 GLU A CA 1
ATOM 770 C C . GLU A 1 92 ? -7.142 5.153 -1.230 1.00 91.12 92 GLU A C 1
ATOM 772 O O . GLU A 1 92 ? -7.485 4.177 -0.567 1.00 91.12 92 GLU A O 1
ATOM 777 N N . TRP A 1 93 ? -6.573 5.030 -2.430 1.00 91.06 93 TRP A N 1
ATOM 778 C CA . TRP A 1 93 ? -6.154 3.744 -2.983 1.00 91.06 93 TRP A CA 1
ATOM 779 C C . TRP A 1 93 ? -4.674 3.499 -2.706 1.00 91.06 93 TRP A C 1
ATOM 781 O O . TRP A 1 93 ? -3.819 4.297 -3.074 1.00 91.06 93 TRP A O 1
ATOM 791 N N . LEU A 1 94 ? -4.362 2.356 -2.113 1.00 91.06 94 LEU A N 1
ATOM 792 C CA . LEU A 1 94 ? -3.018 1.938 -1.746 1.00 91.06 94 LEU A CA 1
ATOM 793 C C . LEU A 1 94 ? -2.674 0.624 -2.424 1.00 91.06 94 LEU A C 1
ATOM 795 O O . LEU A 1 94 ? -3.522 -0.233 -2.644 1.00 91.06 94 LEU A O 1
ATOM 799 N N . TYR A 1 95 ? -1.397 0.423 -2.705 1.00 90.50 95 TYR A N 1
ATOM 800 C CA . TYR A 1 95 ? -0.905 -0.890 -3.094 1.00 90.50 95 TYR A CA 1
ATOM 801 C C . TYR A 1 95 ? -0.783 -1.809 -1.878 1.00 90.50 95 TYR A C 1
ATOM 803 O O . TYR A 1 95 ? -0.263 -1.398 -0.841 1.00 90.50 95 TYR A O 1
ATOM 811 N N . ARG A 1 96 ? -1.216 -3.070 -2.006 1.00 90.69 96 ARG A N 1
ATOM 812 C CA . ARG A 1 96 ? -1.245 -4.048 -0.897 1.00 90.69 96 ARG A CA 1
ATOM 813 C C . ARG A 1 96 ? 0.125 -4.400 -0.315 1.00 90.69 96 ARG A C 1
ATOM 815 O O . ARG A 1 96 ? 0.190 -4.922 0.791 1.00 90.69 96 ARG A O 1
ATOM 822 N N . GLY A 1 97 ? 1.206 -4.134 -1.047 1.00 87.38 97 GLY A N 1
ATOM 823 C CA . GLY A 1 97 ? 2.578 -4.276 -0.554 1.00 87.38 97 GLY A CA 1
ATOM 824 C C . GLY A 1 97 ? 3.215 -2.959 -0.096 1.00 87.38 97 GLY A C 1
ATOM 825 O O . GLY A 1 97 ? 4.429 -2.900 0.061 1.00 87.38 97 GLY A O 1
ATOM 826 N N . SER A 1 98 ? 2.435 -1.884 0.055 1.00 88.50 98 SER A N 1
ATOM 827 C CA . SER A 1 98 ? 2.938 -0.578 0.487 1.00 88.50 98 SER A CA 1
ATOM 828 C C . SER A 1 98 ? 3.470 -0.632 1.919 1.00 88.50 98 SER A C 1
ATOM 830 O O . SER A 1 98 ? 2.795 -1.140 2.812 1.00 88.50 98 SER A O 1
ATOM 832 N N . LEU A 1 99 ? 4.632 -0.021 2.163 1.00 88.25 99 LEU A N 1
ATOM 833 C CA . LEU A 1 99 ? 5.196 0.143 3.510 1.00 88.25 99 LEU A CA 1
ATOM 834 C C . LEU A 1 99 ? 4.410 1.132 4.380 1.00 88.25 99 LEU A C 1
ATOM 836 O O . LEU A 1 99 ? 4.646 1.200 5.579 1.00 88.25 99 LEU A O 1
ATOM 840 N N . ARG A 1 100 ? 3.439 1.851 3.801 1.00 90.75 100 ARG A N 1
ATOM 841 C CA . ARG A 1 100 ? 2.491 2.677 4.564 1.00 90.75 100 ARG A CA 1
ATOM 842 C C . ARG A 1 100 ? 1.531 1.834 5.403 1.00 90.75 100 ARG A C 1
ATOM 844 O O . ARG A 1 100 ? 0.946 2.338 6.352 1.00 90.75 100 ARG A O 1
ATOM 851 N N . LEU A 1 101 ? 1.345 0.563 5.047 1.00 91.62 101 LEU A N 1
ATOM 852 C CA . LEU A 1 101 ? 0.520 -0.374 5.802 1.00 91.62 101 LEU A CA 1
ATOM 853 C C . LEU A 1 101 ? 1.320 -0.863 7.010 1.00 91.62 101 LEU A C 1
ATOM 855 O O . LEU A 1 101 ? 2.382 -1.462 6.836 1.00 91.62 101 LEU A O 1
ATOM 859 N N . GLU A 1 102 ? 0.794 -0.675 8.221 1.00 90.94 102 GLU A N 1
ATOM 860 C CA . GLU A 1 102 ? 1.503 -1.018 9.465 1.00 90.94 102 GLU A CA 1
ATOM 861 C C . GLU A 1 102 ? 2.044 -2.460 9.460 1.00 90.94 102 GLU A C 1
ATOM 863 O O . GLU A 1 102 ? 3.205 -2.711 9.780 1.00 90.94 102 GLU A O 1
ATOM 868 N N . HIS A 1 103 ? 1.224 -3.422 9.026 1.00 88.50 103 HIS A N 1
ATOM 869 C CA . HIS A 1 103 ? 1.631 -4.825 8.930 1.00 88.50 103 HIS A CA 1
ATOM 870 C C . HIS A 1 103 ? 2.843 -5.029 8.001 1.00 88.50 103 HIS A C 1
ATOM 872 O O . HIS A 1 103 ? 3.746 -5.802 8.322 1.00 88.50 103 HIS A O 1
ATOM 878 N N . MET A 1 104 ? 2.888 -4.320 6.870 1.00 88.94 104 MET A N 1
ATOM 879 C CA . MET A 1 104 ? 3.989 -4.411 5.907 1.00 88.94 104 MET A CA 1
ATOM 880 C C . MET A 1 104 ? 5.260 -3.751 6.443 1.00 88.94 104 MET A C 1
ATOM 882 O O . MET A 1 104 ? 6.342 -4.324 6.309 1.00 88.94 104 MET A O 1
ATOM 886 N N . ALA A 1 105 ? 5.136 -2.594 7.101 1.00 87.06 105 ALA A N 1
ATOM 887 C CA . ALA A 1 105 ? 6.255 -1.934 7.772 1.00 87.06 105 ALA A CA 1
ATOM 888 C C . ALA A 1 105 ? 6.876 -2.845 8.844 1.00 87.06 105 ALA A C 1
ATOM 890 O O . ALA A 1 105 ? 8.087 -3.069 8.861 1.00 87.06 105 ALA A O 1
ATOM 891 N N . ASN A 1 106 ? 6.032 -3.450 9.685 1.00 87.94 106 ASN A N 1
ATOM 892 C CA . ASN A 1 106 ? 6.461 -4.374 10.732 1.00 87.94 106 ASN A CA 1
ATOM 893 C C . ASN A 1 106 ? 7.125 -5.633 10.161 1.00 87.94 106 ASN A C 1
ATOM 895 O O . ASN A 1 106 ? 8.103 -6.125 10.723 1.00 87.94 106 ASN A O 1
ATOM 899 N N . MET A 1 107 ? 6.615 -6.157 9.045 1.00 86.12 107 MET A N 1
ATOM 900 C CA . MET A 1 107 ? 7.221 -7.297 8.359 1.00 86.12 107 MET A CA 1
ATOM 901 C C . MET A 1 107 ? 8.614 -6.953 7.821 1.00 86.12 107 MET A C 1
ATOM 903 O O . MET A 1 107 ? 9.551 -7.715 8.057 1.00 86.12 107 MET A O 1
ATOM 907 N N . LYS A 1 108 ? 8.773 -5.802 7.153 1.00 83.62 108 LYS A N 1
ATOM 908 C CA . LYS A 1 108 ? 10.071 -5.359 6.623 1.00 83.62 108 LYS A CA 1
ATOM 909 C C . LYS A 1 108 ? 11.100 -5.179 7.744 1.00 83.62 108 LYS A C 1
ATOM 911 O O . LYS A 1 108 ? 12.194 -5.729 7.644 1.00 83.62 108 LYS A O 1
ATOM 916 N N . LYS A 1 109 ? 10.701 -4.542 8.850 1.00 86.38 109 LYS A N 1
ATOM 917 C CA . LYS A 1 109 ? 11.553 -4.357 10.033 1.00 86.38 109 LYS A CA 1
ATOM 918 C C . LYS A 1 109 ? 12.065 -5.687 10.604 1.00 86.38 109 LYS A C 1
ATOM 920 O O . LYS A 1 109 ? 13.252 -5.826 10.869 1.00 86.38 109 LYS A O 1
ATOM 925 N N . ARG A 1 110 ? 11.201 -6.702 10.728 1.00 86.19 110 ARG A N 1
ATOM 926 C CA . ARG A 1 110 ? 11.600 -8.044 11.209 1.00 86.19 110 ARG A CA 1
ATOM 927 C C . ARG A 1 110 ? 12.602 -8.730 10.280 1.00 86.19 110 ARG A C 1
ATOM 929 O O . ARG A 1 110 ? 13.517 -9.402 10.751 1.00 86.19 110 ARG A O 1
ATOM 936 N N . VAL A 1 111 ? 12.422 -8.584 8.966 1.00 82.50 111 VAL A N 1
ATOM 937 C CA . VAL A 1 111 ? 13.347 -9.146 7.970 1.00 82.50 111 VAL A CA 1
ATOM 938 C C . VAL A 1 111 ? 14.709 -8.458 8.057 1.00 82.50 111 VAL A C 1
ATOM 940 O O . VAL A 1 111 ? 15.732 -9.135 7.996 1.00 82.50 111 VAL A O 1
ATOM 943 N N . GLU A 1 112 ? 14.744 -7.142 8.245 1.00 82.38 112 GLU A N 1
ATOM 944 C CA . GLU A 1 112 ? 15.986 -6.384 8.438 1.00 82.38 112 GLU A CA 1
ATOM 945 C C . GLU A 1 112 ? 16.705 -6.788 9.730 1.00 82.38 112 GLU A C 1
ATOM 947 O O . GLU A 1 112 ? 17.878 -7.147 9.681 1.00 82.38 112 GLU A O 1
ATOM 952 N N . GLU A 1 113 ? 15.989 -6.879 10.853 1.00 81.44 113 GLU A N 1
ATOM 953 C CA . GLU A 1 113 ? 16.542 -7.331 12.141 1.00 81.44 113 GLU A CA 1
ATOM 954 C C . GLU A 1 113 ? 17.122 -8.756 12.083 1.00 81.44 113 GLU A C 1
ATOM 956 O O . GLU A 1 113 ? 18.052 -9.087 12.819 1.00 81.44 113 GLU A O 1
ATOM 961 N N . SER A 1 114 ? 16.583 -9.619 11.216 1.00 75.75 114 SER A N 1
ATOM 962 C CA . SER A 1 114 ? 17.089 -10.984 11.029 1.00 75.75 114 SER A CA 1
ATOM 963 C C . SER A 1 114 ? 18.372 -11.072 10.194 1.00 75.75 114 SER A C 1
ATOM 965 O O . SER A 1 114 ? 19.066 -12.081 10.279 1.00 75.75 114 SER A O 1
ATOM 967 N N . LYS A 1 115 ? 18.723 -10.031 9.425 1.00 65.88 115 LYS A N 1
ATOM 968 C CA . LYS A 1 115 ? 19.976 -9.985 8.649 1.00 65.88 115 LYS A CA 1
ATOM 969 C C . LYS A 1 115 ? 21.195 -9.642 9.511 1.00 65.88 115 LYS A C 1
ATOM 971 O O . LYS A 1 115 ? 22.301 -10.028 9.148 1.00 65.88 115 LYS A O 1
ATOM 976 N N . ASP A 1 116 ? 20.979 -8.994 10.656 1.00 62.72 116 ASP A N 1
ATOM 977 C CA . ASP A 1 116 ? 22.036 -8.559 11.582 1.00 62.72 116 ASP A CA 1
ATOM 978 C C . ASP A 1 116 ? 22.344 -9.558 12.712 1.00 62.72 116 ASP A C 1
ATOM 980 O O . ASP A 1 116 ? 23.266 -9.342 13.500 1.00 62.72 116 ASP A O 1
ATOM 984 N N . LYS A 1 117 ? 21.614 -10.679 12.814 1.00 52.66 117 LYS A N 1
ATOM 985 C CA . LYS A 1 117 ? 21.903 -11.714 13.819 1.00 52.66 117 LYS A CA 1
ATOM 986 C C . LYS A 1 117 ? 22.705 -12.864 13.199 1.00 52.66 117 LYS A C 1
ATOM 988 O O . LYS A 1 117 ? 22.184 -13.530 12.304 1.00 52.66 117 LYS A O 1
ATOM 993 N N . PRO A 1 118 ? 23.927 -13.173 13.685 1.00 46.19 118 PRO A N 1
ATOM 994 C CA . PRO A 1 118 ? 24.572 -14.432 13.339 1.00 46.19 118 PRO A CA 1
ATOM 995 C C . PRO A 1 118 ? 23.694 -15.580 13.848 1.00 46.19 118 PRO A C 1
ATOM 997 O O . PRO A 1 118 ? 23.112 -15.491 14.932 1.00 46.19 118 PRO A O 1
ATOM 1000 N N . ALA A 1 119 ? 23.567 -16.632 13.040 1.00 47.78 119 ALA A N 1
ATOM 1001 C CA . ALA A 1 119 ? 22.754 -17.803 13.341 1.00 47.78 119 ALA A CA 1
ATOM 1002 C C . ALA A 1 119 ? 23.072 -18.340 14.747 1.00 47.78 119 ALA A C 1
ATOM 1004 O O . ALA A 1 119 ? 24.136 -18.911 14.981 1.00 47.78 119 ALA A O 1
ATOM 1005 N N . VAL A 1 120 ? 22.148 -18.158 15.692 1.00 45.62 120 VAL A N 1
ATOM 1006 C CA . VAL A 1 120 ? 22.202 -18.862 16.972 1.00 45.62 120 VAL A CA 1
ATOM 1007 C C . VAL A 1 120 ? 21.748 -20.289 16.692 1.00 45.62 120 VAL A C 1
ATOM 1009 O O . VAL A 1 120 ? 20.558 -20.559 16.536 1.00 45.62 120 VAL A O 1
ATOM 1012 N N . THR A 1 121 ? 22.718 -21.191 16.567 1.00 45.50 121 THR A N 1
ATOM 1013 C CA . THR A 1 121 ? 22.519 -22.640 16.534 1.00 45.50 121 THR A CA 1
ATOM 1014 C C . THR A 1 121 ? 21.696 -23.054 17.756 1.00 45.50 121 THR A C 1
ATOM 1016 O O . THR A 1 121 ? 22.129 -22.833 18.887 1.00 45.50 121 THR A O 1
ATOM 1019 N N . LEU A 1 122 ? 20.518 -23.654 17.551 1.00 43.47 122 LEU A N 1
ATOM 1020 C CA . LEU A 1 122 ? 19.837 -24.388 18.620 1.00 43.47 122 LEU A CA 1
ATOM 1021 C C . LEU A 1 122 ? 20.788 -25.498 19.106 1.00 43.47 122 LEU A C 1
ATOM 1023 O O . LEU A 1 122 ? 21.217 -26.303 18.274 1.00 43.47 122 LEU A O 1
ATOM 1027 N N . PRO A 1 123 ? 21.122 -25.604 20.404 1.00 40.75 123 PRO A N 1
ATOM 1028 C CA . PRO A 1 123 ? 21.741 -26.821 20.898 1.00 40.75 123 PRO A CA 1
ATOM 1029 C C . PRO A 1 123 ? 20.721 -27.961 20.779 1.00 40.75 123 PRO A C 1
ATOM 1031 O O . PRO A 1 123 ? 19.610 -27.881 21.303 1.00 40.75 123 PRO A O 1
ATOM 1034 N N . ASN A 1 124 ? 21.105 -29.012 20.053 1.00 47.78 124 ASN A N 1
ATOM 1035 C CA . ASN A 1 124 ? 20.393 -30.283 20.000 1.00 47.78 124 ASN A CA 1
ATOM 1036 C C . ASN A 1 124 ? 20.242 -30.838 21.425 1.00 47.78 124 ASN A C 1
ATOM 1038 O O . ASN A 1 124 ? 21.202 -31.371 21.976 1.00 47.78 124 ASN A O 1
ATOM 1042 N N . ALA A 1 125 ? 19.048 -30.741 22.008 1.00 44.22 125 ALA A N 1
ATOM 1043 C CA . ALA A 1 125 ? 18.688 -31.472 23.218 1.00 44.22 125 ALA A CA 1
ATOM 1044 C C . ALA A 1 125 ? 17.949 -32.754 22.811 1.00 44.22 125 ALA A C 1
ATOM 1046 O O . ALA A 1 125 ? 16.727 -32.786 22.672 1.00 44.22 125 ALA A O 1
ATOM 1047 N N . VAL A 1 126 ? 18.725 -33.806 22.557 1.00 49.62 126 VAL A N 1
ATOM 1048 C CA . VAL A 1 126 ? 18.252 -35.191 22.606 1.00 49.62 126 VAL A CA 1
ATOM 1049 C C . VAL A 1 126 ? 18.329 -35.651 24.058 1.00 49.62 126 VAL A C 1
ATOM 1051 O O . VAL A 1 126 ? 19.325 -36.239 24.462 1.00 49.62 126 VAL A O 1
ATOM 1054 N N . ASP A 1 127 ? 17.281 -35.394 24.837 1.00 42.47 127 ASP A N 1
ATOM 1055 C CA . ASP A 1 127 ? 17.134 -36.011 26.156 1.00 42.47 127 ASP A CA 1
ATOM 1056 C C . ASP A 1 127 ? 16.119 -37.153 26.073 1.00 42.47 127 ASP A C 1
ATOM 1058 O O . ASP A 1 127 ? 14.900 -36.974 26.064 1.00 42.47 127 ASP A O 1
ATOM 1062 N N . ASN A 1 128 ? 16.673 -38.362 25.973 1.00 39.16 128 ASN A N 1
ATOM 1063 C CA . ASN A 1 128 ? 15.968 -39.624 26.142 1.00 39.16 128 ASN A CA 1
ATOM 1064 C C . ASN A 1 128 ? 15.367 -39.694 27.553 1.00 39.16 128 ASN A C 1
ATOM 1066 O O . ASN A 1 128 ? 16.087 -39.837 28.541 1.00 39.16 128 ASN A O 1
ATOM 1070 N N . VAL A 1 129 ? 14.039 -39.668 27.650 1.00 38.94 129 VAL A N 1
ATOM 1071 C CA . VAL A 1 129 ? 13.319 -39.989 28.887 1.00 38.94 129 VAL A CA 1
ATOM 1072 C C . VAL A 1 129 ? 13.383 -41.504 29.112 1.00 38.94 129 VAL A C 1
ATOM 1074 O O . VAL A 1 129 ? 12.625 -42.273 28.521 1.00 38.94 129 VAL A O 1
ATOM 1077 N N . ILE A 1 130 ? 14.300 -41.945 29.975 1.00 42.41 130 ILE A N 1
ATOM 1078 C CA . ILE A 1 130 ? 14.278 -43.287 30.570 1.00 42.41 130 ILE A CA 1
ATOM 1079 C C . ILE A 1 130 ? 13.104 -43.327 31.560 1.00 42.41 130 ILE A C 1
ATOM 1081 O O . ILE A 1 130 ? 13.147 -42.696 32.614 1.00 42.41 130 ILE A O 1
ATOM 1085 N N . ILE A 1 131 ? 12.045 -44.070 31.230 1.00 41.56 131 ILE A N 1
ATOM 1086 C CA . ILE A 1 131 ? 10.957 -44.377 32.166 1.00 41.56 131 ILE A CA 1
ATOM 1087 C C . ILE A 1 131 ? 11.454 -45.453 33.141 1.00 41.56 131 ILE A C 1
ATOM 1089 O O . ILE A 1 131 ? 11.422 -46.646 32.839 1.00 41.56 131 ILE A O 1
ATOM 1093 N N . SER A 1 132 ? 11.898 -45.052 34.331 1.00 40.78 132 SER A N 1
ATOM 1094 C CA . SER A 1 132 ? 12.063 -45.958 35.470 1.00 40.78 132 SER A CA 1
ATOM 1095 C C . SER A 1 132 ? 10.716 -46.140 36.178 1.00 40.78 132 SER A C 1
ATOM 1097 O O . SER A 1 132 ? 10.187 -45.258 36.849 1.00 40.78 132 SER A O 1
ATOM 1099 N N . ARG A 1 133 ? 10.140 -47.330 35.988 1.00 39.75 133 ARG A N 1
ATOM 1100 C CA . ARG A 1 133 ? 8.898 -47.820 36.597 1.00 39.75 133 ARG A CA 1
ATOM 1101 C C . ARG A 1 133 ? 9.078 -47.976 38.113 1.00 39.75 133 ARG A C 1
ATOM 1103 O O . ARG A 1 133 ? 9.710 -48.929 38.561 1.00 39.75 133 ARG A O 1
ATOM 1110 N N . ALA A 1 134 ? 8.514 -47.062 38.900 1.00 42.66 134 ALA A N 1
ATOM 1111 C CA . ALA A 1 134 ? 8.430 -47.213 40.350 1.00 42.66 134 ALA A CA 1
ATOM 1112 C C . ALA A 1 134 ? 7.396 -48.299 40.710 1.00 42.66 134 ALA A C 1
ATOM 1114 O O . ALA A 1 134 ? 6.235 -48.222 40.311 1.00 42.66 134 ALA A O 1
ATOM 1115 N N . HIS A 1 135 ? 7.832 -49.323 41.446 1.00 41.12 135 HIS A N 1
ATOM 1116 C CA . HIS A 1 135 ? 6.959 -50.280 42.128 1.00 41.12 135 HIS A CA 1
ATOM 1117 C C . HIS A 1 135 ? 6.299 -49.590 43.329 1.00 41.12 135 HIS A C 1
ATOM 1119 O O . HIS A 1 135 ? 6.992 -49.072 44.202 1.00 41.12 135 HIS A O 1
ATOM 1125 N N . SER A 1 136 ? 4.970 -49.616 43.397 1.00 46.75 136 SER A N 1
ATOM 1126 C CA . SER A 1 136 ? 4.220 -49.304 44.617 1.00 46.75 136 SER A CA 1
ATOM 1127 C C . SER A 1 136 ? 4.100 -50.570 45.477 1.00 46.75 136 SER A C 1
ATOM 1129 O O . SER A 1 136 ? 3.715 -51.605 44.931 1.00 46.75 136 SER A O 1
ATOM 1131 N N . PRO A 1 137 ? 4.381 -50.538 46.792 1.00 45.53 137 PRO A N 1
ATOM 1132 C CA . PRO A 1 137 ? 4.040 -51.646 47.673 1.00 45.53 137 PRO A CA 1
ATOM 1133 C C . PRO A 1 137 ? 2.592 -51.500 48.165 1.00 45.53 137 PRO A C 1
ATOM 1135 O O . PRO A 1 137 ? 2.206 -50.469 48.716 1.00 45.53 137 PRO A O 1
ATOM 1138 N N . SER A 1 138 ? 1.786 -52.538 47.953 1.00 53.12 138 SER A N 1
ATOM 1139 C CA . SER A 1 138 ? 0.431 -52.662 48.500 1.00 53.12 138 SER A CA 1
ATOM 1140 C C . SER A 1 138 ? 0.486 -53.029 49.994 1.00 53.12 138 SER A C 1
ATOM 1142 O O . SER A 1 138 ? 1.217 -53.957 50.345 1.00 53.12 138 SER A O 1
ATOM 1144 N N . PRO A 1 139 ? -0.274 -52.362 50.882 1.00 51.38 139 PRO A N 1
ATOM 1145 C CA . PRO A 1 139 ? -0.488 -52.814 52.256 1.00 51.38 139 PRO A CA 1
ATOM 1146 C C . PRO A 1 139 ? -1.779 -53.655 52.364 1.00 51.38 139 PRO A C 1
AT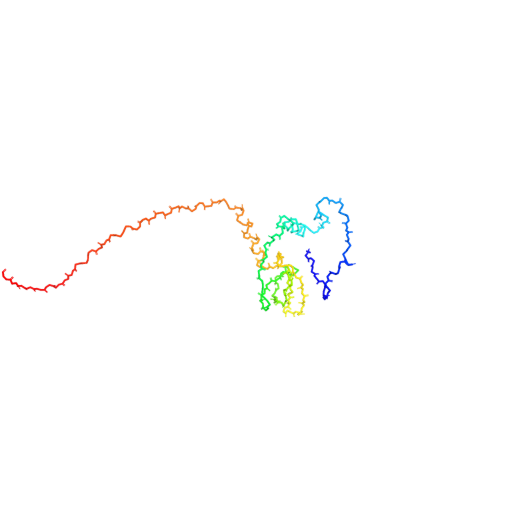OM 1148 O O . PRO A 1 139 ? -2.607 -53.588 51.461 1.00 51.38 139 PRO A O 1
ATOM 1151 N N . TRP A 1 140 ? -1.955 -54.374 53.486 1.00 41.06 140 TRP A N 1
ATOM 1152 C CA . TRP A 1 140 ? -3.062 -55.298 53.858 1.00 41.06 140 TRP A CA 1
ATOM 1153 C C . TRP A 1 140 ? -2.886 -56.725 53.275 1.00 41.06 140 TRP A C 1
ATOM 1155 O O . TRP A 1 140 ? -2.992 -56.916 52.073 1.00 41.06 140 TRP A O 1
ATOM 1165 N N . GLY A 1 141 ? -2.442 -57.757 54.021 1.00 40.31 141 GLY A N 1
ATOM 1166 C CA . GLY A 1 141 ? -3.087 -58.406 55.187 1.00 40.31 141 GLY A CA 1
ATOM 1167 C C . GLY A 1 141 ? -4.257 -59.283 54.693 1.00 40.31 141 GLY A C 1
ATOM 1168 O O . GLY A 1 141 ? -5.126 -58.741 54.030 1.00 40.31 141 GLY A O 1
ATOM 1169 N N . SER A 1 142 ? -4.408 -60.597 54.906 1.00 42.88 142 SER A N 1
ATOM 1170 C CA . SER A 1 142 ? -3.917 -61.541 55.919 1.00 42.88 142 SER A CA 1
ATOM 1171 C C . SER A 1 142 ? -4.321 -62.982 55.512 1.00 42.88 142 SER A C 1
ATOM 1173 O O . SER A 1 142 ? -5.280 -63.143 54.767 1.00 42.88 142 SER A O 1
ATOM 1175 N N . SER A 1 143 ? -3.716 -63.987 56.164 1.00 38.94 143 SER A N 1
ATOM 1176 C CA . SER A 1 143 ? -4.356 -65.248 56.616 1.00 38.94 143 SER A CA 1
ATOM 1177 C C . SER A 1 143 ? -4.489 -66.459 55.663 1.00 38.94 143 SER A C 1
ATOM 1179 O O . SER A 1 143 ? -5.260 -66.431 54.716 1.00 38.94 143 SER A O 1
ATOM 1181 N N . VAL A 1 144 ? -3.797 -67.535 56.081 1.00 45.06 144 VAL A N 1
ATOM 1182 C CA . VAL A 1 144 ? -4.107 -68.992 56.077 1.00 45.06 144 VAL A CA 1
ATOM 1183 C C . VAL A 1 144 ? -4.537 -69.701 54.780 1.00 45.06 144 VAL A C 1
ATOM 1185 O O . VAL A 1 144 ? -5.559 -69.379 54.195 1.00 45.06 144 VAL A O 1
ATOM 1188 N N . ASP A 1 145 ? -3.788 -70.736 54.377 1.00 38.00 145 ASP A N 1
ATOM 1189 C CA . ASP A 1 145 ? -4.182 -72.146 54.573 1.00 38.00 145 ASP A CA 1
ATOM 1190 C C . ASP A 1 145 ? -3.117 -73.134 54.039 1.00 38.00 145 ASP A C 1
ATOM 1192 O O . ASP A 1 145 ? -2.475 -72.876 53.019 1.00 38.00 145 ASP A O 1
ATOM 1196 N N . CYS A 1 146 ? -3.018 -74.265 54.757 1.00 38.28 146 CYS A N 1
ATOM 1197 C CA . CYS A 1 146 ? -2.235 -75.504 54.560 1.00 38.28 146 CYS A CA 1
ATOM 1198 C C . CYS A 1 146 ? -0.726 -75.508 54.866 1.00 38.28 146 CYS A C 1
ATOM 1200 O O . CYS A 1 146 ? 0.085 -74.989 54.071 1.00 38.28 146 CYS A O 1
#